Protein AF-A0AAD5UR78-F1 (afdb_monomer)

InterPro domains:
  IPR031755 Peptidase inhibitor I66 [PF16850] (12-76)

pLDDT: mean 81.07, std 13.37, range [44.41, 95.62]

Foldseek 3Di:
DDDDDCVPPPCNVFDWDWADPVVPDPQKTFIATPVDNQWGWFAPDPDPPDDTDTDGAPFQPDVVRDGDPRRIDRDDDDDD

Sequence (80 aa):
MIQFDPAENPFADASWELIRAEAHGDNVYAIVDYDDSNVGWTSHGRFMYNQIEVATVPSGSGSPPRYPAYMLFQLVPVDD

Secondary structure (DSSP, 8-state):
-----GGG-TTTT--EEEEE-GGG-TTEEEEEESS-TTEEEE---SSTTPPPEEEE-----SSS----GGGEEE------

Solvent-accessible surface area (backbone atoms only — not comparable to full-atom values): 5136 Å² total; per-residue (Å²): 134,89,79,79,58,69,91,74,43,95,60,72,84,64,51,76,37,80,46,75,30,74,93,76,44,86,57,24,26,33,47,22,33,59,92,43,75,42,29,25,46,34,50,88,63,94,53,87,89,56,74,74,42,78,41,83,45,80,67,33,73,63,90,73,54,54,69,59,73,48,37,56,43,75,64,78,89,75,88,133

Mean predicted aligned error: 7.53 Å

Structure (mmCIF, N/CA/C/O backbone):
data_AF-A0AAD5UR78-F1
#
_entry.id   AF-A0AAD5UR78-F1
#
loop_
_atom_site.group_PDB
_atom_site.id
_atom_site.type_symbol
_atom_site.label_atom_id
_atom_site.label_alt_id
_atom_site.label_comp_id
_atom_site.label_asym_id
_atom_site.label_entity_id
_atom_site.label_seq_id
_atom_site.pdbx_PDB_ins_code
_atom_site.Cartn_x
_atom_site.Cartn_y
_atom_site.Cartn_z
_atom_site.occupancy
_atom_site.B_iso_or_equiv
_atom_site.auth_seq_id
_atom_site.auth_comp_id
_atom_site.auth_asym_id
_atom_site.auth_atom_id
_atom_site.pdbx_PDB_model_num
ATOM 1 N N . MET A 1 1 ? 8.215 -1.311 -25.254 1.00 44.41 1 MET A N 1
ATOM 2 C CA . MET A 1 1 ? 8.178 -2.285 -24.147 1.00 44.41 1 MET A CA 1
AT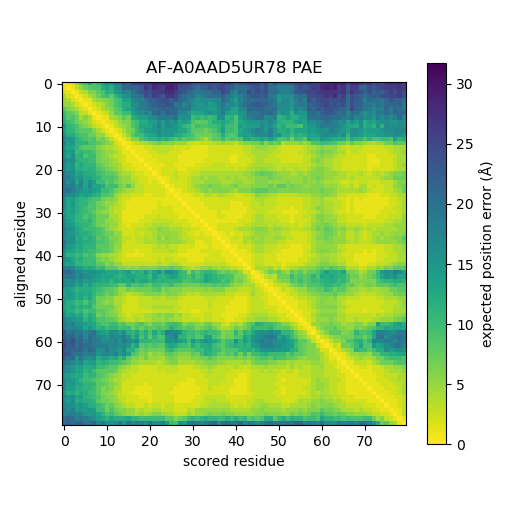OM 3 C C . MET A 1 1 ? 9.275 -1.853 -23.196 1.00 44.41 1 MET A C 1
ATOM 5 O O . MET A 1 1 ? 10.425 -1.883 -23.606 1.00 44.41 1 MET A O 1
ATOM 9 N N . ILE A 1 2 ? 8.928 -1.282 -22.042 1.00 46.84 2 ILE A N 1
ATOM 10 C CA . ILE A 1 2 ? 9.933 -0.894 -21.045 1.00 46.84 2 ILE A CA 1
ATOM 11 C C . ILE A 1 2 ? 10.253 -2.172 -20.281 1.00 46.84 2 ILE A C 1
ATOM 13 O O . ILE A 1 2 ? 9.367 -2.765 -19.669 1.00 46.84 2 ILE A O 1
ATOM 17 N N . GLN A 1 3 ? 11.479 -2.649 -20.438 1.00 44.56 3 GLN A N 1
ATOM 18 C CA . GLN A 1 3 ? 11.989 -3.825 -19.756 1.00 44.56 3 GLN A CA 1
ATOM 19 C C . GLN A 1 3 ? 12.651 -3.299 -18.482 1.00 44.56 3 GLN A C 1
ATOM 21 O O . GLN A 1 3 ? 13.651 -2.594 -18.569 1.00 44.56 3 GLN A O 1
ATOM 26 N N . PHE A 1 4 ? 12.033 -3.536 -17.325 1.00 54.06 4 PHE A N 1
ATOM 27 C CA . PHE A 1 4 ? 12.654 -3.223 -16.040 1.00 54.06 4 PHE A CA 1
ATOM 28 C C . PHE A 1 4 ? 13.767 -4.239 -15.801 1.00 54.06 4 PHE A C 1
ATOM 30 O O . PHE A 1 4 ? 13.507 -5.441 -15.882 1.00 54.06 4 PHE A O 1
ATOM 37 N N . ASP A 1 5 ? 14.986 -3.769 -15.544 1.00 62.34 5 ASP A N 1
ATOM 38 C CA . ASP A 1 5 ? 16.047 -4.623 -15.023 1.00 62.34 5 ASP A CA 1
ATOM 39 C C . ASP A 1 5 ? 15.727 -4.910 -13.546 1.00 62.34 5 ASP A C 1
ATOM 41 O O . ASP A 1 5 ? 15.686 -3.974 -12.743 1.00 62.34 5 ASP A O 1
ATOM 45 N N . PRO A 1 6 ? 15.461 -6.168 -13.152 1.00 55.78 6 PRO A N 1
ATOM 46 C CA . PRO A 1 6 ? 15.214 -6.507 -11.756 1.00 55.78 6 PRO A CA 1
ATOM 47 C C . PRO A 1 6 ? 16.379 -6.120 -10.833 1.00 55.78 6 PRO A C 1
ATOM 49 O O . PRO A 1 6 ? 16.142 -5.872 -9.655 1.00 55.78 6 PRO A O 1
ATOM 52 N N . ALA A 1 7 ? 17.608 -6.026 -11.358 1.00 61.88 7 A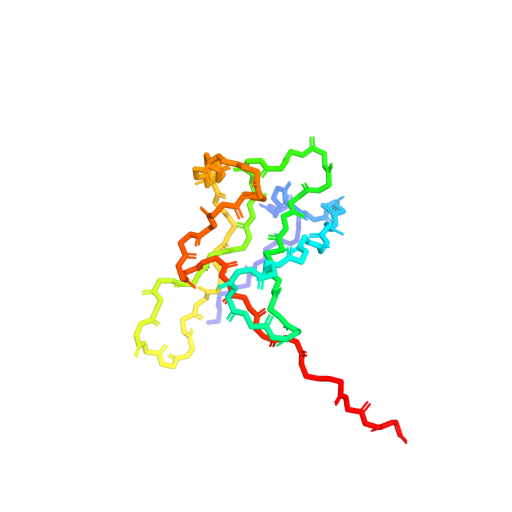LA A N 1
ATOM 53 C CA . ALA A 1 7 ? 18.781 -5.580 -10.608 1.00 61.88 7 ALA A CA 1
ATOM 54 C C . ALA A 1 7 ? 18.781 -4.067 -10.313 1.00 61.88 7 ALA A C 1
ATOM 56 O O . ALA A 1 7 ? 19.505 -3.621 -9.426 1.00 61.88 7 ALA A O 1
ATOM 57 N N . GLU A 1 8 ? 17.966 -3.281 -11.023 1.00 61.94 8 GLU A N 1
ATOM 58 C CA . GLU A 1 8 ? 17.775 -1.846 -10.780 1.00 61.94 8 GLU A CA 1
ATOM 59 C C . GLU A 1 8 ? 16.544 -1.549 -9.913 1.00 61.94 8 GLU A C 1
ATOM 61 O O . GLU A 1 8 ? 16.276 -0.383 -9.629 1.00 61.94 8 GLU A O 1
ATOM 66 N N . ASN A 1 9 ? 15.784 -2.564 -9.478 1.00 60.09 9 ASN A N 1
ATOM 67 C CA . ASN A 1 9 ? 14.692 -2.361 -8.531 1.00 60.09 9 ASN A CA 1
ATOM 68 C C . ASN A 1 9 ? 15.268 -2.298 -7.104 1.00 60.09 9 ASN A C 1
ATO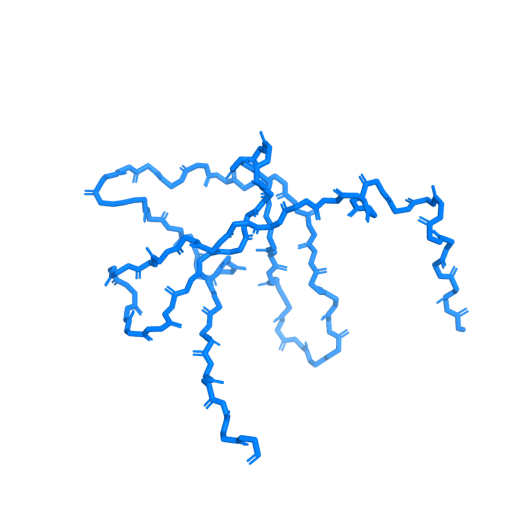M 70 O O . ASN A 1 9 ? 15.580 -3.350 -6.542 1.00 60.09 9 ASN A O 1
ATOM 74 N N . PRO A 1 10 ? 15.369 -1.109 -6.474 1.00 63.84 10 PRO A N 1
ATOM 75 C CA . PRO A 1 10 ? 15.923 -0.990 -5.124 1.00 63.84 10 PRO A CA 1
ATOM 76 C C . PRO A 1 10 ? 15.058 -1.689 -4.061 1.00 63.84 10 PRO A C 1
ATOM 78 O O . PRO A 1 10 ? 15.480 -1.795 -2.916 1.00 63.84 10 PRO A O 1
ATOM 81 N N . PHE A 1 11 ? 13.871 -2.174 -4.439 1.00 61.25 11 PHE A N 1
ATOM 82 C CA . PHE A 1 11 ? 12.917 -2.870 -3.582 1.00 61.25 11 PHE A CA 1
ATOM 83 C C . PHE A 1 11 ? 12.770 -4.362 -3.940 1.00 61.25 11 PHE A C 1
ATOM 85 O O . PHE A 1 11 ? 11.789 -4.988 -3.547 1.00 61.25 11 PHE A O 1
ATOM 92 N N . ALA A 1 12 ? 13.692 -4.949 -4.718 1.00 62.31 12 ALA A N 1
ATOM 93 C CA . ALA A 1 12 ? 13.623 -6.365 -5.109 1.00 62.31 12 ALA A CA 1
ATOM 94 C C . ALA A 1 12 ? 13.668 -7.334 -3.910 1.00 62.31 12 ALA A C 1
ATOM 96 O O . ALA A 1 12 ? 13.052 -8.396 -3.967 1.00 62.31 12 ALA A O 1
ATOM 97 N N . ASP A 1 13 ? 14.334 -6.930 -2.825 1.00 68.50 13 ASP A N 1
ATOM 98 C CA . ASP A 1 13 ? 14.425 -7.679 -1.567 1.00 68.50 13 ASP A CA 1
ATOM 99 C C . ASP A 1 13 ? 13.450 -7.160 -0.489 1.00 68.50 13 ASP A C 1
ATOM 101 O O . ASP A 1 13 ? 13.543 -7.556 0.674 1.00 68.50 13 ASP A O 1
ATOM 105 N N . ALA A 1 14 ? 12.518 -6.266 -0.845 1.00 68.69 14 ALA A N 1
ATOM 106 C CA . ALA A 1 14 ? 11.605 -5.665 0.122 1.00 68.69 14 ALA A CA 1
ATOM 107 C C . ALA A 1 14 ? 10.664 -6.718 0.724 1.00 68.69 14 ALA A C 1
ATOM 109 O O . ALA A 1 14 ? 9.957 -7.444 0.016 1.00 68.69 14 ALA A O 1
ATOM 110 N N . SER A 1 15 ? 10.633 -6.766 2.053 1.00 86.31 15 SER A N 1
ATOM 111 C CA . SER A 1 15 ? 9.597 -7.467 2.809 1.00 86.31 15 SER A CA 1
ATOM 112 C C . SER A 1 15 ? 8.449 -6.496 3.063 1.00 86.31 15 SER A C 1
ATOM 114 O O . SER A 1 15 ? 8.689 -5.340 3.390 1.00 86.31 15 SER A O 1
ATOM 116 N N . TRP A 1 16 ? 7.202 -6.939 2.902 1.00 90.56 16 TRP A N 1
ATOM 117 C CA . TRP A 1 16 ? 6.030 -6.063 3.007 1.00 90.56 16 TRP A CA 1
ATOM 118 C C . TRP A 1 16 ? 5.211 -6.384 4.257 1.00 90.56 16 TRP A C 1
ATOM 120 O O . TRP A 1 16 ? 4.901 -7.546 4.524 1.00 90.56 16 TRP A O 1
ATOM 130 N N . GLU A 1 17 ? 4.813 -5.350 4.990 1.00 91.12 17 GLU A N 1
ATOM 131 C CA . GLU A 1 17 ? 3.884 -5.429 6.112 1.00 91.12 17 GLU A CA 1
ATOM 132 C C . GLU A 1 17 ? 2.495 -4.912 5.703 1.00 91.12 17 GLU A C 1
ATOM 134 O O . GLU A 1 17 ? 2.351 -3.894 5.020 1.00 91.12 17 GLU A O 1
ATOM 139 N N . LEU A 1 18 ? 1.452 -5.617 6.154 1.00 92.25 18 LEU A N 1
ATOM 140 C CA . LEU A 1 18 ? 0.059 -5.203 6.005 1.00 92.25 18 LEU A CA 1
ATOM 141 C C . LEU A 1 18 ? -0.436 -4.568 7.305 1.00 92.25 18 LEU A C 1
ATOM 143 O O . LEU A 1 18 ? -0.756 -5.266 8.268 1.00 92.25 18 LEU A O 1
ATOM 147 N N . ILE A 1 19 ? -0.575 -3.244 7.315 1.00 90.50 19 ILE A N 1
ATOM 148 C CA . ILE A 1 19 ? -1.105 -2.509 8.466 1.00 90.50 19 ILE A CA 1
ATOM 149 C C . ILE A 1 19 ? -2.597 -2.280 8.259 1.00 90.50 19 ILE A C 1
ATOM 151 O O . ILE A 1 19 ? -3.014 -1.559 7.351 1.00 90.50 19 ILE A O 1
ATOM 155 N N . ARG A 1 20 ? -3.428 -2.874 9.119 1.00 91.06 20 ARG A N 1
ATOM 156 C CA . ARG A 1 20 ? -4.885 -2.702 9.051 1.00 91.06 20 ARG A CA 1
ATOM 157 C C . ARG A 1 20 ? -5.280 -1.259 9.386 1.00 91.06 20 ARG A C 1
ATOM 159 O O . ARG A 1 20 ? -4.971 -0.751 10.461 1.00 91.06 20 ARG A O 1
ATOM 166 N N . ALA A 1 21 ? -6.030 -0.620 8.494 1.00 90.06 21 ALA A N 1
ATOM 167 C CA . ALA A 1 21 ? -6.520 0.745 8.649 1.00 90.06 21 ALA A CA 1
ATOM 168 C C . ALA A 1 21 ? -7.962 0.747 9.190 1.00 90.06 21 ALA A C 1
ATOM 170 O O . ALA A 1 21 ? -8.907 1.076 8.477 1.00 90.06 21 ALA A O 1
ATOM 171 N N . GLU A 1 22 ? -8.141 0.387 10.466 1.00 87.31 22 GLU A N 1
ATOM 172 C CA . GLU A 1 22 ? -9.467 0.142 11.075 1.00 87.31 22 GLU A CA 1
ATOM 173 C C . GLU A 1 22 ? -10.446 1.323 10.964 1.00 87.31 22 GLU A C 1
ATOM 175 O O . GLU A 1 22 ? -11.657 1.134 10.893 1.00 87.31 22 GLU A O 1
ATOM 180 N N . ALA A 1 23 ? -9.931 2.552 10.888 1.00 85.88 23 ALA A N 1
ATOM 181 C CA . ALA A 1 23 ? -10.745 3.755 10.715 1.00 85.88 23 ALA A CA 1
ATOM 182 C C . ALA A 1 23 ? -11.351 3.914 9.304 1.00 85.88 23 ALA A C 1
ATOM 184 O O . ALA A 1 23 ? -12.163 4.815 9.095 1.00 85.88 23 ALA A O 1
ATOM 185 N N . HIS A 1 24 ? -10.949 3.086 8.336 1.00 85.81 24 HIS A N 1
ATOM 186 C CA . HIS A 1 24 ? -11.281 3.242 6.917 1.00 85.81 24 HIS A CA 1
ATOM 187 C C . HIS A 1 24 ? -12.164 2.119 6.357 1.00 85.81 24 HIS A C 1
ATOM 189 O O . HIS A 1 24 ? -12.551 2.183 5.192 1.00 85.81 24 HIS A O 1
ATOM 195 N N . GLY A 1 25 ? -12.532 1.140 7.187 1.00 87.75 25 GLY A N 1
ATOM 196 C CA . GLY A 1 25 ? -13.440 0.051 6.836 1.00 87.75 25 GLY A CA 1
ATOM 197 C C . GLY A 1 25 ? -12.816 -1.332 6.997 1.00 87.75 25 GLY A C 1
ATOM 198 O O . GLY A 1 25 ? -11.633 -1.486 7.306 1.00 87.75 25 GLY A O 1
ATOM 199 N N . ASP A 1 26 ? -13.642 -2.352 6.783 1.00 89.88 26 ASP A N 1
ATOM 200 C CA . ASP A 1 26 ? -13.193 -3.737 6.835 1.00 89.88 26 ASP A CA 1
ATOM 201 C C . ASP A 1 26 ? -12.307 -4.080 5.636 1.00 89.88 26 ASP A C 1
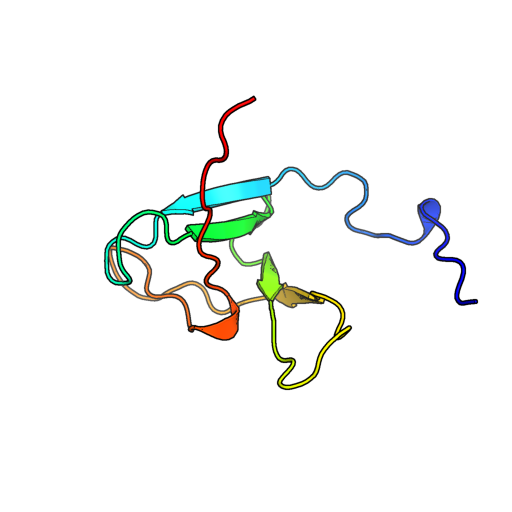ATOM 203 O O . ASP A 1 26 ? -12.552 -3.663 4.502 1.00 89.88 26 ASP A O 1
ATOM 207 N N . ASN A 1 27 ? -11.270 -4.871 5.910 1.00 92.81 27 ASN A N 1
ATOM 208 C CA . ASN A 1 27 ? -10.267 -5.311 4.943 1.00 92.81 27 ASN A CA 1
ATOM 209 C C . ASN A 1 27 ? -9.543 -4.173 4.200 1.00 92.81 27 ASN A C 1
ATOM 211 O O . ASN A 1 27 ? -9.116 -4.350 3.058 1.00 92.81 27 ASN A O 1
ATOM 215 N N . VAL A 1 28 ? -9.401 -3.010 4.841 1.00 94.12 28 VAL A N 1
ATOM 216 C CA . VAL A 1 28 ? -8.597 -1.895 4.333 1.00 94.12 28 VAL A CA 1
ATOM 217 C C . VAL A 1 28 ? -7.227 -1.904 5.003 1.00 94.12 28 VAL A C 1
ATOM 219 O O . VAL A 1 28 ? -7.125 -1.966 6.231 1.00 94.12 28 VAL A O 1
ATOM 222 N N . TYR A 1 29 ? -6.178 -1.829 4.190 1.00 93.25 29 TYR A N 1
ATOM 223 C CA . TYR A 1 29 ? -4.790 -1.946 4.623 1.00 93.25 29 TYR A CA 1
ATOM 224 C C . TYR A 1 29 ? -3.916 -0.869 3.987 1.00 93.25 29 TYR A C 1
ATOM 226 O O . TYR A 1 29 ? -4.143 -0.464 2.846 1.00 93.25 29 TYR A O 1
ATOM 234 N N . ALA A 1 30 ? -2.894 -0.445 4.721 1.00 92.44 30 ALA A N 1
ATOM 235 C CA . ALA A 1 30 ? -1.692 0.132 4.139 1.00 92.44 30 ALA A CA 1
ATOM 236 C C . ALA A 1 30 ? -0.674 -0.992 3.906 1.00 92.44 30 ALA A C 1
ATOM 238 O O . ALA A 1 30 ? -0.541 -1.888 4.742 1.00 92.44 30 ALA A O 1
ATOM 239 N N . ILE A 1 31 ? 0.019 -0.944 2.768 1.00 93.44 31 ILE A N 1
ATOM 240 C CA . ILE A 1 31 ? 1.082 -1.888 2.411 1.00 93.44 31 ILE A CA 1
ATOM 241 C C . ILE A 1 31 ? 2.393 -1.115 2.495 1.00 93.44 31 ILE A C 1
ATOM 243 O O . ILE A 1 31 ? 2.630 -0.217 1.682 1.00 93.44 31 ILE A O 1
ATOM 247 N N . VAL A 1 32 ? 3.196 -1.411 3.511 1.00 90.69 32 VAL A N 1
ATOM 248 C CA . VAL A 1 32 ? 4.436 -0.684 3.810 1.00 90.69 32 VAL A CA 1
ATOM 249 C C . VAL A 1 32 ? 5.628 -1.624 3.780 1.00 90.69 32 VAL A C 1
ATOM 251 O O . VAL A 1 32 ? 5.472 -2.837 3.911 1.00 90.69 32 VAL A O 1
ATOM 254 N N . ASP A 1 33 ? 6.809 -1.066 3.567 1.00 89.50 33 ASP A N 1
ATOM 255 C CA . ASP A 1 33 ? 8.057 -1.794 3.730 1.00 89.50 33 ASP A CA 1
ATOM 256 C C . ASP A 1 33 ? 8.213 -2.201 5.207 1.00 89.50 33 ASP A C 1
ATOM 258 O O . ASP A 1 33 ? 7.928 -1.423 6.121 1.00 89.50 33 ASP A O 1
ATOM 262 N N . TYR A 1 34 ? 8.595 -3.455 5.432 1.00 86.94 34 TYR A N 1
ATOM 263 C CA . TYR A 1 34 ? 8.742 -4.052 6.757 1.00 86.94 34 TYR A CA 1
ATOM 264 C C . TYR A 1 34 ? 9.900 -3.427 7.546 1.00 86.94 34 TYR A C 1
ATOM 266 O O . TYR A 1 34 ? 9.810 -3.286 8.766 1.00 86.94 34 TYR A O 1
ATOM 274 N N . ASP A 1 35 ? 10.979 -3.042 6.860 1.00 87.38 35 ASP A N 1
ATOM 275 C CA . ASP A 1 35 ? 12.171 -2.457 7.471 1.00 87.38 35 ASP A CA 1
ATOM 276 C C . ASP A 1 35 ? 12.036 -0.930 7.637 1.00 87.38 35 ASP A C 1
ATOM 278 O O . ASP A 1 35 ? 12.605 -0.359 8.572 1.00 87.38 35 ASP A O 1
ATOM 282 N N . ASP A 1 36 ? 11.241 -0.262 6.789 1.00 85.88 36 ASP A N 1
ATOM 283 C CA . ASP A 1 36 ? 10.895 1.161 6.921 1.00 85.88 36 ASP A CA 1
ATOM 284 C C . ASP A 1 36 ? 9.403 1.440 6.674 1.00 85.88 36 ASP A C 1
ATOM 286 O O . ASP A 1 36 ? 8.961 1.701 5.557 1.00 85.88 36 ASP A O 1
ATOM 290 N N . SER A 1 37 ? 8.625 1.527 7.758 1.00 82.69 37 SER A N 1
ATOM 291 C CA . SER A 1 37 ? 7.187 1.857 7.704 1.00 82.69 37 SER A CA 1
ATOM 292 C C . SER A 1 37 ? 6.849 3.251 7.142 1.00 82.69 37 SER A C 1
ATOM 294 O O . SER A 1 37 ? 5.669 3.572 6.964 1.00 82.69 37 SER A O 1
ATOM 296 N N . ASN A 1 38 ? 7.850 4.097 6.857 1.00 83.94 38 ASN A N 1
ATOM 297 C CA . ASN A 1 38 ? 7.664 5.345 6.114 1.00 83.94 38 ASN A CA 1
ATOM 298 C C . ASN A 1 38 ? 7.808 5.160 4.603 1.00 83.94 38 ASN A C 1
ATOM 300 O O . ASN A 1 38 ? 7.726 6.148 3.882 1.00 83.94 38 ASN A O 1
ATOM 304 N N . VAL A 1 39 ? 8.024 3.949 4.102 1.00 88.44 39 VAL A N 1
ATOM 305 C CA . VAL A 1 39 ? 8.032 3.621 2.677 1.00 88.44 39 VAL A CA 1
ATOM 306 C C . VAL A 1 39 ? 6.880 2.662 2.414 1.00 88.44 39 VAL A C 1
ATOM 308 O O . VAL A 1 39 ? 6.654 1.721 3.166 1.00 88.44 39 VAL A O 1
ATOM 311 N N . GLY A 1 40 ? 6.100 2.902 1.365 1.00 91.88 40 GLY A N 1
ATOM 312 C CA . GLY A 1 40 ? 4.956 2.045 1.077 1.00 91.88 40 GLY A CA 1
ATOM 313 C C . GLY A 1 40 ? 4.362 2.255 -0.299 1.00 91.88 40 GLY A C 1
ATOM 314 O O . GLY A 1 40 ? 4.803 3.111 -1.070 1.00 91.88 40 GLY A O 1
ATOM 315 N N . TRP A 1 41 ? 3.353 1.443 -0.603 1.00 93.69 41 TRP A N 1
ATOM 316 C CA . TRP A 1 41 ? 2.654 1.496 -1.879 1.00 93.69 41 TRP A CA 1
ATOM 317 C C . TRP A 1 41 ? 1.757 2.729 -1.945 1.00 93.69 41 TRP A C 1
ATOM 319 O O . TRP A 1 41 ? 0.966 2.997 -1.035 1.00 93.69 41 TRP A O 1
ATOM 329 N N . THR A 1 42 ? 1.839 3.458 -3.054 1.00 93.00 42 THR A N 1
ATOM 330 C CA . THR A 1 42 ? 0.994 4.617 -3.330 1.00 93.00 42 THR A CA 1
ATOM 331 C C . THR A 1 42 ? 0.342 4.517 -4.705 1.00 93.00 42 THR A C 1
ATOM 333 O O . THR A 1 42 ? 0.916 4.045 -5.688 1.00 93.00 42 THR A O 1
ATOM 336 N N . SER A 1 43 ? -0.908 4.968 -4.782 1.00 92.19 43 SER A N 1
ATOM 337 C CA . SER A 1 43 ? -1.689 5.039 -6.011 1.00 92.19 43 SER A CA 1
ATOM 338 C C . SER A 1 43 ? -2.235 6.449 -6.198 1.00 92.19 43 SER A C 1
ATOM 340 O O . SER A 1 43 ? -3.225 6.859 -5.591 1.00 92.19 43 SER A O 1
ATOM 342 N N . HIS A 1 44 ? -1.573 7.211 -7.066 1.00 85.38 44 HIS A N 1
ATOM 343 C CA . HIS A 1 44 ? -1.966 8.579 -7.418 1.00 85.38 44 HIS A CA 1
ATOM 344 C C . HIS A 1 44 ? -2.755 8.653 -8.734 1.00 85.38 44 HIS A C 1
ATOM 346 O O . HIS A 1 44 ? -3.180 9.727 -9.170 1.00 85.38 44 HIS A O 1
ATOM 352 N N . GLY A 1 45 ? -2.953 7.509 -9.391 1.00 74.50 45 GLY A N 1
ATOM 353 C CA . GLY A 1 45 ? -3.560 7.441 -10.705 1.00 74.50 45 GLY A CA 1
ATOM 354 C C . GLY A 1 45 ? -5.074 7.568 -10.698 1.00 74.50 45 GLY A C 1
ATOM 355 O O . GLY A 1 45 ? -5.774 6.811 -10.040 1.00 74.50 45 GLY A O 1
ATOM 356 N N . ARG A 1 46 ? -5.594 8.492 -11.513 1.00 75.19 46 ARG A N 1
ATOM 357 C CA . ARG A 1 46 ? -7.024 8.543 -11.872 1.00 75.19 46 ARG A CA 1
ATOM 358 C C . ARG A 1 46 ? -7.358 7.702 -13.105 1.00 75.19 46 ARG A C 1
ATOM 360 O O . ARG A 1 46 ? -8.524 7.594 -13.471 1.00 75.19 46 ARG A O 1
ATOM 367 N N . PHE A 1 47 ? -6.338 7.159 -13.766 1.00 77.75 47 PHE A N 1
ATOM 368 C CA . PHE A 1 47 ? -6.452 6.468 -15.043 1.00 77.75 47 PHE A CA 1
ATOM 369 C C . PHE A 1 47 ? -6.081 4.996 -14.903 1.00 77.75 47 PHE A C 1
ATOM 371 O O . PHE A 1 47 ? -5.275 4.616 -14.053 1.00 77.75 47 PHE A O 1
ATOM 378 N N . MET A 1 48 ? -6.677 4.177 -15.767 1.00 80.06 48 MET A N 1
ATOM 379 C CA . MET A 1 48 ? -6.324 2.767 -15.896 1.00 80.06 48 MET A CA 1
ATOM 380 C C . MET A 1 48 ? -4.848 2.629 -16.291 1.00 80.06 48 MET A C 1
ATOM 382 O O . MET A 1 48 ? -4.320 3.476 -17.010 1.00 80.06 48 MET A O 1
ATOM 386 N N . TYR A 1 49 ? -4.214 1.542 -15.847 1.00 84.06 49 TYR A N 1
ATOM 387 C CA . TYR A 1 49 ? -2.812 1.198 -16.132 1.00 84.06 49 TYR A CA 1
ATOM 388 C C . TYR A 1 49 ? -1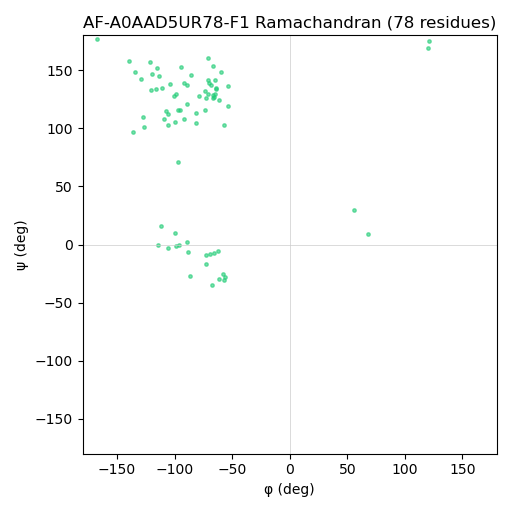.751 2.116 -15.513 1.00 84.06 49 TYR A C 1
ATOM 390 O O . TYR A 1 49 ? -0.572 1.957 -15.823 1.00 84.06 49 TYR A O 1
ATOM 398 N N . ASN A 1 50 ? -2.128 3.041 -14.625 1.00 86.19 50 ASN A N 1
ATOM 399 C CA . ASN A 1 50 ? -1.128 3.740 -13.830 1.00 86.19 50 ASN A CA 1
ATOM 400 C C . ASN A 1 50 ? -0.398 2.754 -12.918 1.00 86.19 50 ASN A C 1
ATOM 402 O O . ASN A 1 50 ? -1.012 1.913 -12.260 1.00 86.19 50 ASN A O 1
ATOM 406 N N . GLN A 1 51 ? 0.924 2.876 -12.909 1.00 87.25 51 GLN A N 1
ATOM 407 C CA . GLN A 1 51 ? 1.792 2.078 -12.064 1.00 87.25 51 GLN A CA 1
ATOM 408 C C . GLN A 1 51 ? 1.580 2.467 -10.596 1.00 87.25 51 GLN A C 1
ATOM 410 O O . GLN A 1 51 ? 1.455 3.649 -10.275 1.00 87.25 51 GLN A O 1
ATOM 415 N N . ILE A 1 52 ? 1.526 1.463 -9.719 1.00 90.94 52 ILE A N 1
ATOM 416 C CA . ILE A 1 52 ? 1.634 1.671 -8.273 1.00 90.94 52 ILE A CA 1
ATOM 417 C C . ILE A 1 52 ? 3.081 2.058 -7.983 1.00 90.94 52 ILE A C 1
ATOM 419 O O . ILE A 1 52 ? 4.009 1.385 -8.436 1.00 90.94 52 ILE A O 1
ATOM 423 N N . GLU A 1 53 ? 3.263 3.145 -7.252 1.00 91.12 53 GLU A N 1
ATOM 424 C CA . GLU A 1 53 ? 4.578 3.645 -6.874 1.00 91.12 53 GLU A CA 1
ATOM 425 C C . GLU A 1 53 ? 4.957 3.121 -5.485 1.00 91.12 53 GLU A C 1
ATOM 427 O O . GLU A 1 53 ? 4.096 2.831 -4.654 1.00 91.12 53 GLU A O 1
ATOM 432 N N . VAL A 1 54 ? 6.261 3.006 -5.235 1.00 90.19 54 VAL A N 1
ATOM 433 C CA . VAL A 1 54 ? 6.818 2.819 -3.892 1.00 90.19 54 VAL A CA 1
ATOM 434 C C . VAL A 1 54 ? 7.472 4.137 -3.519 1.00 90.19 54 VAL A C 1
ATOM 436 O O . VAL A 1 54 ? 8.413 4.574 -4.184 1.00 90.19 54 VAL A O 1
ATOM 439 N N . ALA A 1 55 ? 6.942 4.801 -2.501 1.00 89.25 55 ALA A N 1
ATOM 440 C CA . ALA A 1 55 ? 7.362 6.148 -2.145 1.00 89.25 55 ALA A CA 1
ATOM 441 C C . ALA A 1 55 ? 7.452 6.322 -0.633 1.00 89.25 55 ALA A C 1
ATOM 443 O O . ALA A 1 55 ? 6.796 5.614 0.133 1.00 89.25 55 ALA A O 1
ATOM 444 N N . THR A 1 56 ? 8.241 7.313 -0.211 1.00 87.56 56 THR A N 1
ATOM 445 C CA . THR A 1 56 ? 8.187 7.789 1.168 1.00 87.56 56 THR A CA 1
ATOM 446 C C . THR A 1 56 ? 6.820 8.403 1.428 1.00 87.56 56 THR A C 1
ATOM 448 O O . THR A 1 56 ? 6.344 9.267 0.689 1.00 87.56 56 THR A O 1
ATOM 451 N N . VAL A 1 57 ? 6.197 7.962 2.504 1.00 77.19 57 VAL A N 1
ATOM 452 C CA . VAL A 1 57 ? 4.843 8.298 2.891 1.00 77.19 57 VAL A CA 1
ATOM 453 C C . VAL A 1 57 ? 4.844 8.984 4.251 1.00 77.19 57 VAL A C 1
ATOM 455 O O . VAL A 1 57 ? 5.683 8.689 5.105 1.00 77.19 57 VAL A O 1
ATOM 458 N N . PRO A 1 58 ? 3.922 9.931 4.485 1.00 73.81 58 PRO A N 1
ATOM 459 C CA . PRO A 1 58 ? 3.785 10.523 5.801 1.00 73.81 58 PRO A CA 1
ATOM 460 C C . PRO A 1 58 ? 3.401 9.425 6.795 1.00 73.81 58 PRO A C 1
ATOM 462 O O . PRO A 1 58 ? 2.383 8.751 6.616 1.00 73.81 58 PRO A O 1
ATOM 465 N N . SER A 1 59 ? 4.195 9.268 7.855 1.00 65.69 59 SER A N 1
ATOM 466 C CA . SER A 1 59 ? 3.820 8.437 8.996 1.00 65.69 59 SER A CA 1
ATOM 467 C C . SER A 1 59 ? 2.455 8.914 9.482 1.00 65.69 59 SER A C 1
ATOM 469 O O . SER A 1 59 ? 2.271 10.092 9.807 1.00 65.69 59 SER A O 1
ATOM 471 N N . GLY A 1 60 ? 1.462 8.022 9.450 1.00 62.47 60 GLY A N 1
ATOM 472 C CA . GLY A 1 60 ? 0.100 8.347 9.852 1.00 62.47 60 GLY A CA 1
ATOM 473 C C . GLY A 1 60 ? 0.112 8.859 11.287 1.00 62.47 60 GLY A C 1
ATOM 474 O O . GLY A 1 60 ? 0.246 8.081 12.225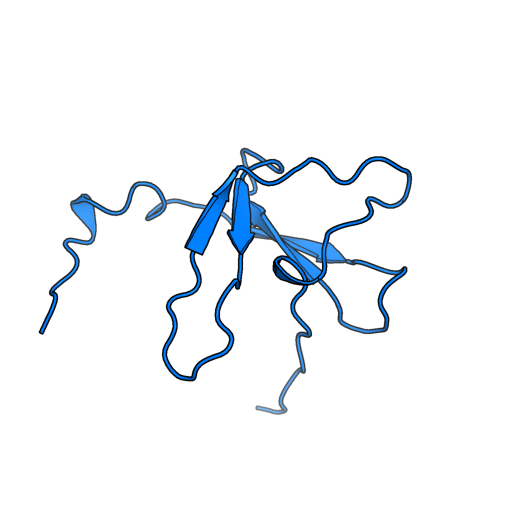 1.00 62.47 60 GLY A O 1
ATOM 475 N N . SER A 1 61 ? 0.008 10.174 11.472 1.00 62.16 61 SER A N 1
ATOM 476 C CA . SER A 1 61 ? -0.031 10.752 12.814 1.00 62.16 61 SER A CA 1
ATOM 477 C C . SER A 1 61 ? -1.324 10.323 13.519 1.00 62.16 61 SER A C 1
ATOM 479 O O . SER A 1 61 ? -2.417 10.437 12.963 1.00 62.16 61 SER A O 1
ATOM 481 N N . GLY A 1 62 ? -1.199 9.791 14.738 1.00 65.56 62 GLY A N 1
ATOM 482 C CA . GLY A 1 62 ? -2.323 9.315 15.552 1.00 65.56 62 GLY A CA 1
ATOM 483 C C . GLY A 1 62 ? -2.242 7.832 15.924 1.00 65.56 62 GLY A C 1
ATOM 484 O O . GLY A 1 62 ? -1.406 7.087 15.424 1.00 65.56 62 GLY A O 1
ATOM 485 N N 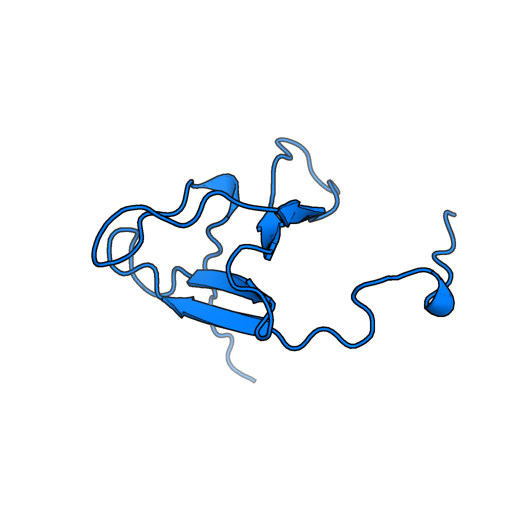. SER A 1 63 ? -3.111 7.413 16.845 1.00 69.50 63 SER A N 1
ATOM 486 C CA . SER A 1 63 ? -3.284 6.011 17.232 1.00 69.50 63 SER A CA 1
ATOM 487 C C . SER A 1 63 ? -4.776 5.654 17.115 1.00 69.50 63 SER A C 1
ATOM 489 O O . SER A 1 63 ? -5.572 6.204 17.883 1.00 69.50 63 SER A O 1
ATOM 491 N N . PRO A 1 64 ? -5.181 4.815 16.136 1.00 71.00 64 PRO A N 1
ATOM 492 C CA . PRO A 1 64 ? -4.341 4.184 15.107 1.00 71.00 64 PRO A CA 1
ATOM 493 C C . PRO A 1 64 ? -3.838 5.185 14.041 1.00 71.00 64 PRO A C 1
ATOM 495 O O . PRO A 1 64 ? -4.431 6.262 13.891 1.00 71.00 64 PRO A O 1
ATOM 498 N N . PRO A 1 65 ? -2.766 4.844 13.296 1.00 75.75 65 PRO A N 1
ATOM 499 C CA . PRO A 1 65 ? -2.268 5.660 12.194 1.00 75.75 65 PRO A CA 1
ATOM 500 C C . PRO A 1 65 ? -3.369 5.975 11.177 1.00 75.75 65 PRO A C 1
ATOM 502 O O . PRO A 1 65 ? -4.153 5.105 10.793 1.00 75.75 65 PRO A O 1
ATOM 505 N N . ARG A 1 66 ? -3.429 7.232 10.728 1.00 82.88 66 ARG A N 1
ATOM 506 C CA . ARG A 1 66 ? -4.354 7.666 9.674 1.00 82.88 66 ARG A CA 1
ATOM 507 C C . ARG A 1 66 ? -3.601 7.877 8.376 1.00 82.88 66 ARG A C 1
ATOM 509 O O . ARG A 1 66 ? -2.932 8.896 8.205 1.00 82.88 66 ARG A O 1
ATOM 516 N N . TYR A 1 67 ? -3.735 6.921 7.469 1.00 86.12 67 TYR A N 1
ATOM 517 C CA . TYR A 1 67 ? -3.135 7.013 6.148 1.00 86.12 67 TYR A CA 1
ATOM 518 C C . TYR A 1 67 ? -4.055 7.767 5.177 1.00 86.12 67 TYR A C 1
ATOM 520 O O . TYR A 1 67 ? -5.284 7.675 5.266 1.00 86.12 67 TYR A O 1
ATOM 528 N N . PRO A 1 68 ? -3.488 8.535 4.239 1.00 88.19 68 PRO A N 1
ATOM 529 C CA . PRO A 1 68 ? -4.255 9.130 3.157 1.00 88.19 68 PRO A CA 1
ATOM 530 C C . PRO 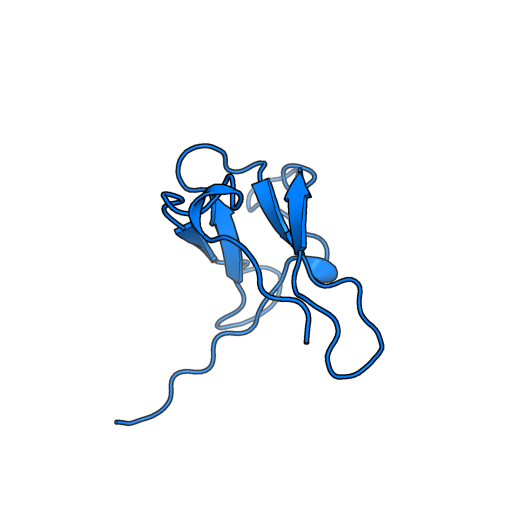A 1 68 ? -4.792 8.053 2.205 1.00 88.19 68 PRO A C 1
ATOM 532 O O . PRO A 1 68 ? -4.194 6.996 2.031 1.00 88.19 68 PRO A O 1
ATOM 535 N N . ALA A 1 69 ? -5.904 8.350 1.525 1.00 90.31 69 ALA A N 1
ATOM 536 C CA . ALA A 1 69 ? -6.602 7.382 0.673 1.00 90.31 69 ALA A CA 1
ATOM 537 C C . ALA A 1 69 ? -5.728 6.771 -0.438 1.00 90.31 69 ALA A C 1
ATOM 539 O O . ALA A 1 69 ? -5.930 5.619 -0.799 1.00 90.31 69 ALA A O 1
ATOM 540 N N . TYR A 1 70 ? -4.742 7.511 -0.953 1.00 91.81 70 TYR A N 1
ATOM 541 C CA . TYR A 1 70 ? -3.830 7.015 -1.989 1.00 91.81 70 TYR A CA 1
ATOM 542 C C . TYR A 1 70 ? -2.866 5.921 -1.497 1.00 91.81 70 TYR A C 1
ATOM 544 O O . TYR A 1 70 ? -2.157 5.347 -2.313 1.00 91.81 70 TYR A O 1
ATOM 552 N N . MET A 1 71 ? -2.819 5.641 -0.192 1.00 93.00 71 MET A N 1
ATOM 553 C CA . MET A 1 71 ? -2.041 4.546 0.407 1.00 93.00 71 MET A CA 1
ATOM 554 C C . MET A 1 71 ? -2.905 3.369 0.861 1.00 93.00 71 MET A C 1
ATOM 556 O O . MET A 1 71 ? -2.388 2.399 1.411 1.00 93.00 71 MET A O 1
ATOM 560 N N . LEU A 1 72 ? -4.226 3.485 0.728 1.00 93.19 72 LEU A N 1
ATOM 561 C CA . LEU A 1 72 ? -5.157 2.511 1.268 1.00 93.19 72 LEU A CA 1
ATOM 562 C C . LEU A 1 72 ? -5.635 1.577 0.168 1.00 93.19 72 LEU A C 1
ATOM 564 O O . LEU A 1 72 ? -6.153 2.011 -0.860 1.00 93.19 72 LEU A O 1
ATOM 568 N N . PHE A 1 73 ? -5.505 0.285 0.434 1.00 94.62 73 PHE A N 1
ATOM 569 C CA . PHE A 1 73 ? -5.905 -0.785 -0.462 1.00 94.62 73 PHE A CA 1
ATOM 570 C C . PHE A 1 73 ? -6.937 -1.659 0.236 1.00 94.62 73 PHE A C 1
ATOM 572 O O . PHE A 1 73 ? -6.763 -2.050 1.391 1.00 94.62 73 PHE A O 1
ATOM 579 N N . GLN A 1 74 ? -8.020 -1.968 -0.471 1.00 95.62 74 GLN A N 1
ATOM 580 C CA . GLN A 1 74 ? -8.970 -2.968 -0.012 1.00 95.62 74 GLN A CA 1
ATOM 581 C C . GLN A 1 74 ? -8.529 -4.336 -0.528 1.00 95.62 74 GLN A C 1
ATOM 583 O O . GLN A 1 74 ? -8.432 -4.536 -1.739 1.00 95.62 74 GLN A O 1
ATOM 588 N N . LEU A 1 75 ? -8.274 -5.272 0.383 1.00 94.25 75 LEU A N 1
ATOM 589 C CA . LEU A 1 75 ? -7.941 -6.650 0.035 1.00 94.25 75 LEU A CA 1
ATOM 590 C C . LEU A 1 75 ? -9.207 -7.501 0.127 1.00 94.25 75 LEU A C 1
ATOM 592 O O . LEU A 1 75 ? -9.789 -7.650 1.198 1.00 94.25 75 LEU A O 1
ATOM 596 N N . VAL A 1 76 ? -9.655 -8.039 -1.005 1.00 93.19 76 VAL A N 1
ATOM 597 C CA . VAL A 1 76 ? -10.844 -8.896 -1.069 1.00 93.19 76 VAL A CA 1
ATOM 598 C C . VAL A 1 76 ? -10.372 -10.338 -1.257 1.00 93.19 76 VAL A C 1
ATOM 600 O O . VAL A 1 76 ? -9.807 -10.631 -2.312 1.00 93.19 76 VAL A O 1
ATOM 603 N N . PRO A 1 77 ? -10.549 -11.227 -0.260 1.00 88.56 77 PRO A N 1
ATOM 604 C CA . PRO A 1 77 ? -10.200 -12.629 -0.426 1.00 88.56 77 PRO A CA 1
ATOM 605 C C . PRO A 1 77 ? -11.093 -13.252 -1.498 1.00 88.56 77 PRO A C 1
ATOM 607 O O . PRO A 1 77 ? -12.283 -12.941 -1.592 1.00 88.56 77 PRO A O 1
ATOM 610 N N . VAL A 1 78 ? -10.502 -14.124 -2.302 1.00 92.38 78 VAL A N 1
ATOM 611 C CA . VAL A 1 78 ? -11.205 -14.942 -3.289 1.00 92.38 78 VAL A CA 1
ATOM 612 C C . VAL A 1 78 ? -11.098 -16.399 -2.860 1.00 92.38 78 VAL A C 1
ATOM 614 O O . VAL A 1 78 ? -10.089 -16.785 -2.269 1.00 92.38 78 VAL A O 1
ATOM 617 N N . ASP A 1 79 ? -12.149 -17.174 -3.108 1.00 91.44 79 ASP A N 1
ATOM 618 C CA . ASP A 1 79 ? -12.116 -1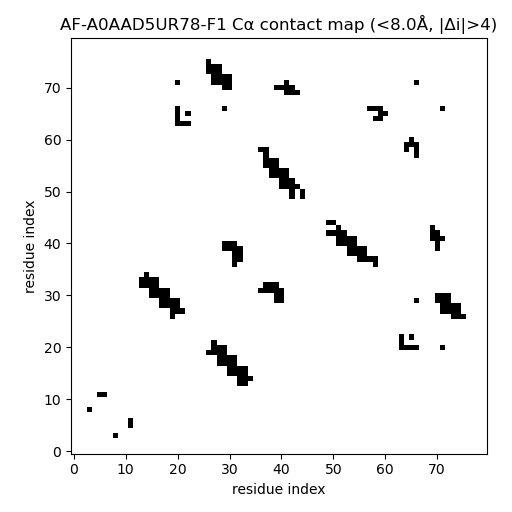8.620 -2.892 1.00 91.44 79 ASP A CA 1
ATOM 619 C C . ASP A 1 79 ? -11.204 -19.272 -3.953 1.00 91.44 79 ASP A C 1
ATOM 621 O O . ASP A 1 79 ? -11.239 -18.858 -5.118 1.00 91.44 79 ASP A O 1
ATOM 625 N N . ASP A 1 80 ? -10.398 -20.258 -3.541 1.00 69.81 80 ASP A N 1
ATOM 626 C CA . ASP A 1 80 ? -9.515 -21.061 -4.414 1.00 69.81 80 ASP A CA 1
ATOM 627 C C . ASP A 1 80 ? -10.282 -22.117 -5.237 1.00 69.81 80 ASP A C 1
ATOM 629 O O . ASP A 1 80 ? -11.201 -22.773 -4.683 1.00 69.81 80 ASP A O 1
#

Radius of gyration: 13.95 Å; Cα contacts (8 Å, |Δi|>4): 114; chains: 1; bounding box: 32×32×41 Å

Nearest PDB structures (foldseek):
  3vwc-assembly1_A  TM=8.357E-01  e=8.563E-03  Coprinopsis cinerea
  4lo0-assembly1_A  TM=5.552E-01  e=1.822E+00  Clostridium botulinum
  8ae5-assembly2_D  TM=5.037E-01  e=1.936E+00  Macrolepiota procera
  3h6q-assembly1_A  TM=4.316E-01  e=3.152E+00  Macrolepiota procera
  4ouj-assembly1_A  TM=4.701E-01  e=4.274E+00  Clostridium botulinum B1 str. Okra

Organism: NCBI:txid2056292